Protein AF-A0A327ZX68-F1 (afdb_monomer)

Organism: NCBI:txid1902580

pLDDT: mean 86.44, std 9.31, range [49.97, 95.44]

Mean predicted aligned error: 6.74 Å

Radius of gyration: 17.76 Å; Cα contacts (8 Å, |Δi|>4): 37; chains: 1; bounding box: 32×35×60 Å

Sequence (92 aa):
MAFSLFSSIFSIFIKLHNAQPELPEADKITKKITSHALRHTHISLLAQENVPLKAIMERVGHHDPATTTVIYTHITQNMQDKTRDLLENILA

InterPro domains:
  IPR002104 Integrase, catalytic domain [PF00589] (26-77)
  IPR002104 Integrase, catalytic domain [PS51898] (1-85)
  IPR011010 DNA breaking-rejoining enzyme, catalytic core [SSF56349] (28-86)
  IPR013762 Integrase-like, catalytic domain superfamily [G3DSA:1.10.443.10] (6-91)

Solvent-accessible surface area (backbone atoms only — not comparable to full-atom values): 5527 Å² total; per-residue (Å²): 117,71,66,62,55,51,56,50,54,52,52,48,49,46,52,56,60,64,60,52,88,84,57,56,78,90,74,53,75,87,68,82,69,44,76,67,56,52,51,50,53,54,50,50,53,42,37,75,72,65,51,56,67,68,61,51,40,68,73,74,41,75,89,55,54,67,62,52,50,54,50,38,53,55,50,51,49,54,52,49,53,54,49,49,57,53,50,52,67,73,74,106

Secondary structure (DSSP, 8-state):
-HHHHHHHHHHHHHHHHHH-TT--GGG---SPP-HHHHHHHHHHHHHHTT--HHHHHHHH-TT-HHHHHHHHHHHHHHHHHHHHHHHHHHH-

Structure (mmCIF, N/CA/C/O backbone):
data_AF-A0A327ZX68-F1
#
_entry.id   AF-A0A327ZX68-F1
#
loop_
_atom_site.group_PDB
_atom_site.id
_atom_site.type_symbol
_atom_site.label_atom_id
_atom_site.label_alt_id
_atom_site.label_comp_id
_atom_site.label_asym_id
_atom_site.label_entity_id
_atom_site.label_seq_id
_atom_site.pdbx_PDB_ins_code
_atom_site.Cartn_x
_atom_site.Cartn_y
_atom_site.Cartn_z
_atom_site.occupancy
_atom_site.B_iso_or_equiv
_atom_site.auth_seq_id
_atom_site.auth_comp_id
_atom_site.auth_asym_id
_atom_site.auth_atom_id
_atom_site.pdbx_PDB_model_num
ATOM 1 N N . MET A 1 1 ? -1.289 -0.666 -30.248 1.00 49.97 1 MET A N 1
ATOM 2 C CA . MET A 1 1 ? -0.713 0.676 -30.500 1.00 49.97 1 MET A CA 1
ATOM 3 C C . MET A 1 1 ? -0.881 1.630 -29.307 1.00 49.97 1 MET A C 1
ATOM 5 O O . MET A 1 1 ? 0.085 2.285 -28.955 1.00 49.97 1 MET A O 1
ATOM 9 N N . ALA A 1 2 ? -2.032 1.664 -28.615 1.00 57.50 2 ALA A N 1
ATOM 10 C CA . ALA A 1 2 ? -2.229 2.524 -27.431 1.00 57.50 2 ALA A CA 1
ATOM 11 C C . ALA A 1 2 ? -1.393 2.131 -26.184 1.00 57.50 2 ALA A C 1
ATOM 13 O O . ALA A 1 2 ? -0.911 2.997 -25.460 1.00 57.50 2 ALA A O 1
ATOM 14 N N . PHE A 1 3 ? -1.165 0.832 -25.953 1.00 55.03 3 PHE A N 1
ATOM 15 C CA . PHE A 1 3 ? -0.441 0.337 -24.770 1.00 55.03 3 PHE A CA 1
ATOM 16 C C . PHE A 1 3 ? 1.060 0.694 -24.760 1.00 55.03 3 PHE A C 1
ATOM 18 O O . PHE A 1 3 ? 1.622 1.017 -23.715 1.00 55.03 3 PHE A O 1
ATOM 25 N N . SER A 1 4 ? 1.711 0.694 -25.928 1.00 59.34 4 SER A N 1
ATOM 26 C CA . SER A 1 4 ? 3.137 1.027 -26.047 1.00 59.34 4 SER A CA 1
ATOM 27 C C . SER A 1 4 ? 3.406 2.518 -25.831 1.00 59.34 4 SER A C 1
ATOM 29 O O . SER A 1 4 ? 4.381 2.869 -25.170 1.00 59.34 4 SER A O 1
ATOM 31 N N . LEU A 1 5 ? 2.517 3.394 -26.314 1.00 60.31 5 LEU A N 1
ATOM 32 C CA . LEU A 1 5 ? 2.589 4.835 -26.050 1.00 60.31 5 LEU A CA 1
ATOM 33 C C . LEU A 1 5 ? 2.443 5.141 -24.556 1.00 60.31 5 LEU A C 1
ATOM 35 O O . LEU A 1 5 ? 3.241 5.903 -24.014 1.00 60.31 5 LEU A O 1
ATOM 39 N N . PHE A 1 6 ? 1.492 4.494 -23.877 1.00 70.06 6 PHE A N 1
ATOM 40 C CA . PHE A 1 6 ? 1.301 4.660 -22.435 1.00 70.06 6 PHE A CA 1
ATOM 41 C C . PHE A 1 6 ? 2.544 4.245 -21.635 1.00 70.06 6 PHE A C 1
ATOM 43 O O . PHE A 1 6 ? 3.029 5.011 -20.806 1.00 70.06 6 PHE A O 1
ATOM 50 N N . SER A 1 7 ? 3.121 3.077 -21.933 1.00 71.38 7 SER A N 1
ATOM 51 C CA . SER A 1 7 ? 4.337 2.599 -21.261 1.00 71.38 7 SER A CA 1
ATOM 52 C C . SER A 1 7 ? 5.532 3.535 -21.472 1.00 71.38 7 SER A C 1
ATOM 54 O O . SER A 1 7 ? 6.342 3.735 -20.561 1.00 71.38 7 SER A O 1
ATOM 56 N N . SER A 1 8 ? 5.648 4.120 -22.665 1.00 75.69 8 SER A N 1
ATOM 57 C CA . SER A 1 8 ? 6.749 5.020 -23.006 1.00 75.69 8 SER A CA 1
ATOM 58 C C . SER A 1 8 ? 6.617 6.366 -22.289 1.00 75.69 8 SER A C 1
ATOM 60 O O . SER A 1 8 ? 7.575 6.823 -21.668 1.00 75.69 8 SER A O 1
ATOM 62 N N . ILE A 1 9 ? 5.419 6.960 -22.287 1.00 80.50 9 ILE A N 1
ATOM 63 C CA . ILE A 1 9 ? 5.128 8.212 -21.566 1.00 80.50 9 ILE A CA 1
ATOM 64 C C . ILE A 1 9 ? 5.305 8.019 -20.056 1.00 80.50 9 ILE A C 1
ATOM 66 O O . ILE A 1 9 ? 5.947 8.832 -19.395 1.00 80.50 9 ILE A O 1
ATOM 70 N N . PHE A 1 10 ? 4.810 6.908 -19.508 1.00 82.81 10 PHE A N 1
ATOM 71 C CA . PHE A 1 10 ? 4.942 6.593 -18.086 1.00 82.81 10 PHE A CA 1
ATOM 72 C C . PHE A 1 10 ? 6.406 6.411 -17.657 1.00 82.81 10 PHE A C 1
ATOM 74 O O . PHE A 1 10 ? 6.821 6.891 -16.602 1.00 82.81 10 PHE A O 1
ATOM 81 N N . SER A 1 11 ? 7.224 5.781 -18.502 1.00 81.50 11 SER A N 1
ATOM 82 C CA . SER A 1 11 ? 8.663 5.645 -18.249 1.00 81.50 11 SER A CA 1
ATOM 83 C C . SER A 1 11 ? 9.383 6.995 -18.266 1.00 81.50 11 SER A C 1
ATOM 85 O O . SER A 1 11 ? 10.282 7.220 -17.455 1.00 81.50 11 SER A O 1
ATOM 87 N N . ILE A 1 12 ? 8.988 7.904 -19.164 1.00 84.56 12 ILE A N 1
ATOM 88 C CA . ILE A 1 12 ? 9.508 9.278 -19.210 1.00 84.56 12 ILE A CA 1
ATOM 89 C C . ILE A 1 12 ? 9.119 10.032 -17.935 1.00 84.56 12 ILE A C 1
ATOM 91 O O . ILE A 1 12 ? 9.987 10.633 -17.307 1.00 84.56 12 ILE A O 1
ATOM 95 N N . PHE A 1 13 ? 7.862 9.929 -17.498 1.00 86.69 13 PHE A N 1
ATOM 96 C CA . PHE A 1 13 ? 7.390 10.532 -16.250 1.00 86.69 13 PHE A CA 1
ATOM 97 C C . PHE A 1 13 ? 8.217 10.081 -15.039 1.00 86.69 13 PHE A C 1
ATOM 99 O O . PHE A 1 13 ? 8.709 10.920 -14.290 1.00 86.69 13 PHE A O 1
ATOM 106 N N . ILE A 1 14 ? 8.448 8.772 -14.875 1.00 87.88 14 ILE A N 1
ATOM 107 C CA . ILE A 1 14 ? 9.264 8.250 -13.766 1.00 87.88 14 ILE A CA 1
ATOM 108 C C . ILE A 1 14 ? 10.699 8.788 -13.827 1.00 87.88 14 ILE A C 1
ATOM 110 O O . ILE A 1 14 ? 11.279 9.113 -12.789 1.00 87.88 14 ILE A O 1
ATOM 114 N N . LYS A 1 15 ? 11.295 8.881 -15.021 1.00 86.25 15 LYS A N 1
ATOM 115 C CA . LYS A 1 15 ? 12.653 9.424 -15.187 1.00 86.25 15 LYS A CA 1
ATOM 116 C C . LYS A 1 15 ? 12.720 10.904 -14.816 1.00 86.25 15 LYS A C 1
ATOM 118 O O . LYS A 1 15 ? 13.609 11.282 -14.062 1.00 86.25 15 LYS A O 1
ATOM 123 N N . LEU A 1 16 ? 11.775 11.709 -15.300 1.00 84.56 16 LEU A N 1
ATOM 124 C CA . LEU A 1 16 ? 11.698 13.141 -15.000 1.00 84.56 16 LEU A CA 1
ATOM 125 C C . LEU A 1 16 ? 11.452 13.387 -13.515 1.00 84.56 16 LEU A C 1
ATOM 127 O O . LEU A 1 16 ? 12.150 14.194 -12.906 1.00 84.56 16 LEU A O 1
ATOM 131 N N . HIS A 1 17 ? 10.516 12.645 -12.919 1.00 83.94 17 HIS A N 1
ATOM 132 C CA . HIS A 1 17 ? 10.237 12.763 -11.498 1.00 83.94 17 HIS A CA 1
ATOM 133 C C . HIS A 1 17 ? 11.481 12.443 -10.671 1.00 83.94 17 HIS A C 1
ATOM 135 O O . HIS A 1 17 ? 11.850 13.245 -9.831 1.00 83.94 17 HIS A O 1
ATOM 141 N N . ASN A 1 18 ? 12.172 11.330 -10.927 1.00 85.31 18 ASN A N 1
ATOM 142 C CA . ASN A 1 18 ? 13.371 10.970 -10.161 1.00 85.31 18 ASN A CA 1
ATOM 143 C C . ASN A 1 18 ? 14.553 11.931 -10.357 1.00 85.31 18 ASN A C 1
ATOM 145 O O . ASN A 1 18 ? 15.414 11.998 -9.486 1.00 85.31 18 ASN A O 1
ATOM 149 N N . ALA A 1 19 ? 14.630 12.637 -11.488 1.00 86.06 19 ALA A N 1
ATOM 150 C CA . ALA A 1 19 ? 15.714 13.578 -11.750 1.00 86.06 19 ALA A CA 1
ATOM 151 C C . ALA A 1 19 ? 15.630 14.842 -10.874 1.00 86.06 19 ALA A C 1
ATOM 153 O O . ALA A 1 19 ? 16.663 15.464 -10.647 1.00 86.06 19 ALA A O 1
ATOM 154 N N . GLN A 1 20 ? 14.429 15.211 -10.393 1.00 81.19 20 GLN A N 1
ATOM 155 C CA . GLN A 1 20 ? 14.157 16.373 -9.524 1.00 81.19 20 GLN A CA 1
ATOM 156 C C . GLN A 1 20 ? 15.036 17.620 -9.835 1.00 81.19 20 GLN A C 1
ATOM 158 O O . GLN A 1 20 ? 15.619 18.186 -8.902 1.00 81.19 20 GLN A O 1
ATOM 163 N N . PRO A 1 21 ? 15.200 18.047 -11.110 1.00 76.38 21 PRO A N 1
ATOM 164 C CA . PRO A 1 21 ? 16.276 18.973 -11.477 1.00 76.38 21 PRO A CA 1
ATOM 165 C C . PRO A 1 21 ? 16.084 20.396 -10.932 1.00 76.38 21 PRO A C 1
ATOM 167 O O . PRO A 1 21 ? 17.073 21.084 -10.705 1.00 76.38 21 PRO A O 1
ATOM 170 N N . GLU A 1 22 ? 14.842 20.821 -10.675 1.00 81.44 22 GLU A N 1
ATOM 171 C CA . GLU A 1 22 ? 14.508 22.206 -10.292 1.00 81.44 22 GLU A CA 1
ATOM 172 C C . GLU A 1 22 ? 13.757 22.326 -8.953 1.00 81.44 22 GLU A C 1
ATOM 174 O O . GLU A 1 22 ? 13.295 23.406 -8.595 1.00 81.44 22 GLU A O 1
ATOM 179 N N . LEU A 1 23 ? 13.615 21.233 -8.193 1.00 83.75 23 LEU A N 1
ATOM 180 C CA . LEU A 1 23 ? 12.884 21.273 -6.923 1.00 83.75 23 LEU A CA 1
ATOM 181 C C . LEU A 1 23 ? 13.773 21.783 -5.774 1.00 83.75 23 LEU A C 1
ATOM 183 O O . LEU A 1 23 ? 14.936 21.368 -5.688 1.00 83.75 23 LEU A O 1
ATOM 187 N N . PRO A 1 24 ? 13.249 22.635 -4.872 1.00 85.88 24 PRO A N 1
ATOM 188 C CA . PRO A 1 24 ? 13.918 22.980 -3.620 1.00 85.88 24 PRO A CA 1
ATOM 189 C C . PRO A 1 24 ? 14.255 21.714 -2.831 1.00 85.88 24 PRO A C 1
ATOM 191 O O . PRO A 1 24 ? 13.497 20.749 -2.858 1.00 85.88 24 PRO A O 1
ATOM 194 N N . GLU A 1 25 ? 15.371 21.699 -2.101 1.00 81.50 25 GLU A N 1
ATOM 195 C CA . GLU A 1 25 ? 15.803 20.510 -1.346 1.00 81.50 25 GLU A CA 1
ATOM 196 C C . GLU A 1 25 ? 14.741 20.012 -0.351 1.00 81.50 25 GLU A C 1
ATOM 198 O O . GLU A 1 25 ? 14.571 18.806 -0.196 1.00 81.50 25 GLU A O 1
ATOM 203 N N . ALA A 1 26 ? 13.970 20.931 0.239 1.00 84.94 26 ALA A N 1
ATOM 204 C CA . ALA A 1 26 ? 12.865 20.619 1.145 1.00 84.94 26 ALA A CA 1
ATOM 205 C C . ALA A 1 26 ? 11.720 19.824 0.486 1.00 84.94 26 ALA A C 1
ATOM 207 O O . ALA A 1 26 ? 11.045 19.056 1.167 1.00 84.94 26 ALA A O 1
ATOM 208 N N . ASP A 1 27 ? 11.535 19.968 -0.827 1.00 83.56 27 ASP A N 1
ATOM 209 C CA . ASP A 1 27 ? 10.445 19.339 -1.581 1.00 83.56 27 ASP A CA 1
ATOM 210 C C . ASP A 1 27 ? 10.907 18.089 -2.345 1.00 83.56 27 ASP A C 1
ATOM 212 O O . ASP A 1 27 ? 10.106 17.417 -3.003 1.00 83.56 27 ASP A O 1
ATOM 216 N N . LYS A 1 28 ? 12.204 17.753 -2.273 1.00 83.81 28 LYS A N 1
ATOM 217 C CA . LYS A 1 28 ? 12.752 16.593 -2.977 1.00 83.81 28 LYS A CA 1
ATOM 218 C C . LYS A 1 28 ? 12.340 15.292 -2.309 1.00 83.81 28 LYS A C 1
ATOM 220 O O . LYS A 1 28 ? 12.608 15.044 -1.133 1.00 83.81 28 LYS A O 1
ATOM 225 N N . ILE A 1 29 ? 11.791 14.381 -3.106 1.00 83.44 29 ILE A N 1
ATOM 226 C CA . ILE A 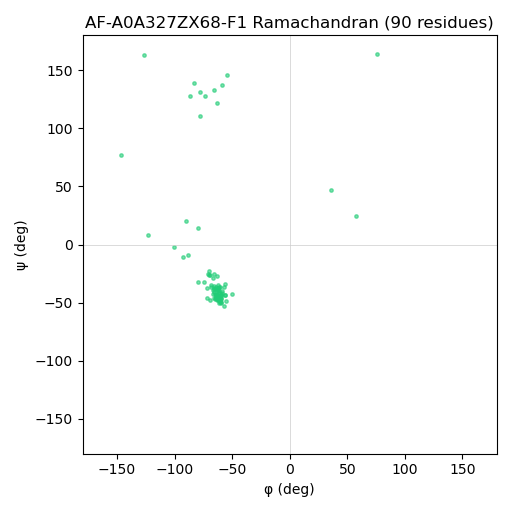1 29 ? 11.542 13.013 -2.652 1.00 83.44 29 ILE A CA 1
ATOM 227 C C . ILE A 1 29 ? 12.865 12.240 -2.688 1.00 83.44 29 ILE A C 1
ATOM 229 O O . ILE A 1 29 ? 13.395 11.922 -3.749 1.00 83.44 29 ILE A O 1
ATOM 233 N N . THR A 1 30 ? 13.397 11.904 -1.511 1.00 82.19 30 THR A N 1
ATOM 234 C CA . THR A 1 30 ? 14.672 11.171 -1.365 1.00 82.19 30 THR A CA 1
ATOM 235 C C . THR A 1 30 ? 14.586 9.712 -1.816 1.00 82.19 30 THR A C 1
ATOM 237 O O . THR A 1 30 ? 15.595 9.091 -2.156 1.00 82.19 30 THR A O 1
ATOM 240 N N . LYS A 1 31 ? 13.378 9.139 -1.836 1.00 84.69 31 LYS A N 1
ATOM 241 C CA . LYS A 1 31 ? 13.132 7.768 -2.289 1.00 84.69 31 LYS A CA 1
ATOM 242 C C . LYS A 1 31 ? 12.925 7.726 -3.797 1.00 84.69 31 LYS A C 1
ATOM 244 O O . LYS A 1 31 ? 12.038 8.381 -4.334 1.00 84.69 31 LYS A O 1
ATOM 249 N N . LYS A 1 32 ? 13.684 6.861 -4.470 1.00 86.81 32 LYS A N 1
ATOM 250 C CA . LYS A 1 32 ? 13.525 6.615 -5.905 1.00 86.81 32 LYS A CA 1
ATOM 251 C C . LYS A 1 32 ? 12.146 6.024 -6.201 1.00 86.81 32 LYS A C 1
ATOM 253 O O . LYS A 1 32 ? 11.812 4.935 -5.732 1.00 86.81 32 LYS A O 1
ATOM 258 N N . ILE A 1 33 ? 11.376 6.707 -7.039 1.00 89.12 33 ILE A N 1
ATOM 259 C CA . ILE A 1 33 ? 10.090 6.224 -7.529 1.00 89.12 33 ILE A CA 1
ATOM 260 C C . ILE A 1 33 ? 10.322 5.187 -8.625 1.00 89.12 33 ILE A C 1
ATOM 262 O O . ILE A 1 33 ? 11.080 5.395 -9.574 1.00 89.12 33 ILE A O 1
ATOM 266 N N . THR A 1 34 ? 9.637 4.056 -8.506 1.00 90.12 34 THR A N 1
ATOM 267 C CA . THR A 1 34 ? 9.594 3.003 -9.522 1.00 90.12 34 THR A CA 1
ATOM 268 C C . THR A 1 34 ? 8.143 2.672 -9.855 1.00 90.12 34 THR A C 1
ATOM 270 O O . THR A 1 34 ? 7.232 2.986 -9.089 1.00 90.12 34 THR A O 1
ATOM 273 N N . SER A 1 35 ? 7.911 2.004 -10.986 1.00 87.25 35 SER A N 1
ATOM 274 C CA . SER A 1 35 ? 6.578 1.499 -11.341 1.00 87.25 35 SER A CA 1
ATOM 275 C C . SER A 1 35 ? 6.029 0.559 -10.264 1.00 87.25 35 SER A C 1
ATOM 277 O O . SER A 1 35 ? 4.844 0.599 -9.941 1.00 87.25 35 SER A O 1
ATOM 279 N N . HIS A 1 36 ? 6.911 -0.242 -9.663 1.00 87.75 36 HIS A N 1
ATOM 280 C CA . HIS A 1 36 ? 6.577 -1.127 -8.559 1.00 87.75 36 HIS A CA 1
ATOM 281 C C . HIS A 1 36 ? 6.203 -0.340 -7.293 1.00 87.75 36 HIS A C 1
ATOM 283 O O . HIS A 1 36 ? 5.183 -0.637 -6.684 1.00 87.75 36 HIS A O 1
ATOM 289 N N . ALA A 1 37 ? 6.934 0.725 -6.946 1.00 88.62 37 ALA A N 1
ATOM 290 C CA . ALA A 1 37 ? 6.582 1.585 -5.812 1.00 88.62 37 ALA A CA 1
ATOM 291 C C . ALA A 1 37 ? 5.208 2.258 -5.996 1.00 88.62 37 ALA A C 1
A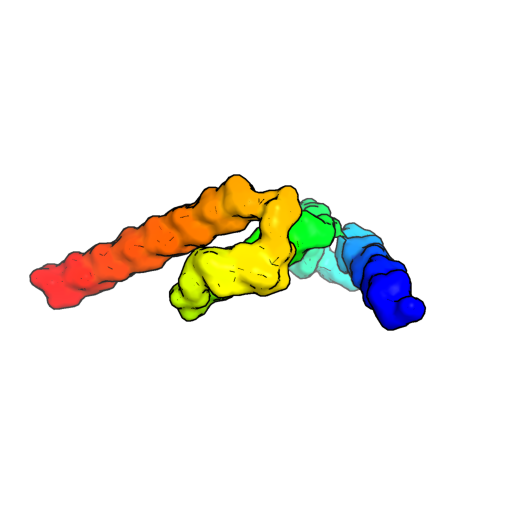TOM 293 O O . ALA A 1 37 ? 4.399 2.266 -5.074 1.00 88.62 37 ALA A O 1
ATOM 294 N N . LEU A 1 38 ? 4.897 2.745 -7.202 1.00 89.69 38 LEU A N 1
ATOM 295 C CA . LEU A 1 38 ? 3.581 3.323 -7.503 1.00 89.69 38 LEU A CA 1
ATOM 296 C C . LEU A 1 38 ? 2.458 2.279 -7.433 1.00 89.69 38 LEU A C 1
ATOM 298 O O . LEU A 1 38 ? 1.364 2.585 -6.959 1.00 89.69 38 LEU A O 1
ATOM 302 N N . ARG A 1 39 ? 2.727 1.033 -7.849 1.00 89.62 39 ARG A N 1
ATOM 303 C CA . ARG A 1 39 ? 1.794 -0.091 -7.666 1.00 89.62 39 ARG A CA 1
ATOM 304 C C . ARG A 1 39 ? 1.498 -0.315 -6.183 1.00 89.62 39 ARG A C 1
ATOM 306 O O . ARG A 1 39 ? 0.338 -0.501 -5.833 1.00 89.62 39 ARG A O 1
ATOM 313 N N . HIS A 1 40 ? 2.513 -0.261 -5.322 1.00 91.75 40 HIS A N 1
ATOM 314 C CA . HIS A 1 40 ? 2.329 -0.395 -3.873 1.00 91.75 40 HIS A CA 1
ATOM 315 C C . HIS A 1 40 ? 1.482 0.743 -3.318 1.00 91.75 40 HIS A C 1
ATOM 317 O O . HIS A 1 40 ? 0.508 0.477 -2.626 1.00 91.75 40 HIS A O 1
ATOM 323 N N . THR A 1 41 ? 1.785 1.992 -3.682 1.00 92.56 41 THR A N 1
ATOM 324 C CA . THR A 1 41 ? 0.975 3.154 -3.286 1.00 92.56 41 THR A CA 1
ATOM 325 C C . THR A 1 41 ? -0.483 2.991 -3.708 1.00 92.56 41 THR A C 1
ATOM 327 O O . THR A 1 41 ? -1.381 3.244 -2.910 1.00 92.56 41 THR A O 1
ATOM 330 N N . HIS A 1 42 ? -0.736 2.521 -4.932 1.00 93.38 42 HIS A N 1
ATOM 331 C CA . HIS A 1 42 ? -2.096 2.287 -5.410 1.00 93.38 42 HIS A CA 1
ATOM 332 C C . HIS A 1 42 ? -2.834 1.226 -4.581 1.00 93.38 42 HIS A C 1
ATOM 334 O O . HIS A 1 42 ? -3.982 1.446 -4.203 1.00 93.38 42 HIS A O 1
ATOM 340 N N . ILE A 1 43 ? -2.172 0.109 -4.261 1.00 93.94 43 ILE A N 1
ATOM 341 C CA . ILE A 1 43 ? -2.734 -0.950 -3.408 1.00 93.94 43 ILE A CA 1
ATOM 342 C C . ILE A 1 43 ? -3.028 -0.409 -2.005 1.00 93.94 43 ILE A C 1
ATOM 344 O O . ILE A 1 43 ? -4.124 -0.629 -1.498 1.00 93.94 43 ILE A O 1
ATOM 348 N N . SER A 1 44 ? -2.090 0.327 -1.399 1.00 94.44 44 SER A N 1
ATOM 349 C CA . SER A 1 44 ? -2.264 0.904 -0.062 1.00 94.44 44 SER A CA 1
ATOM 350 C C . SER A 1 44 ? -3.460 1.851 0.009 1.00 94.44 44 SER A C 1
ATOM 352 O O . SER A 1 44 ? -4.229 1.767 0.960 1.00 94.44 44 SER A O 1
ATOM 354 N N . LEU A 1 45 ? -3.651 2.711 -0.999 1.00 95.44 45 LEU A N 1
ATOM 355 C CA . LEU A 1 45 ? -4.804 3.617 -1.066 1.00 95.44 45 LEU A CA 1
ATOM 356 C C . LEU A 1 45 ? -6.123 2.844 -1.166 1.00 95.44 45 LEU A C 1
ATOM 358 O O . LEU A 1 45 ? -7.052 3.114 -0.417 1.00 95.44 45 LEU A O 1
ATOM 362 N N . LEU A 1 46 ? -6.199 1.839 -2.044 1.00 94.88 46 LEU A N 1
ATOM 363 C CA . LEU A 1 46 ? -7.406 1.015 -2.170 1.00 94.88 46 LEU A CA 1
ATOM 364 C C . LEU A 1 46 ? -7.717 0.247 -0.876 1.00 94.88 46 LEU A C 1
ATOM 366 O O . LEU A 1 46 ? -8.881 0.111 -0.507 1.00 94.88 46 LEU A O 1
ATOM 370 N N . ALA A 1 47 ? -6.688 -0.237 -0.178 1.00 94.38 47 ALA A N 1
ATOM 371 C CA . ALA A 1 47 ? -6.849 -0.911 1.105 1.00 94.38 47 ALA A CA 1
ATOM 372 C C . ALA A 1 47 ? -7.370 0.041 2.198 1.00 94.38 47 ALA A C 1
ATOM 374 O O . ALA A 1 47 ? -8.247 -0.348 2.964 1.00 94.38 47 ALA A O 1
ATOM 375 N N . GLN A 1 48 ? -6.880 1.288 2.239 1.00 93.62 48 GLN A N 1
ATOM 376 C CA . GLN A 1 48 ? -7.358 2.322 3.171 1.00 93.62 48 GLN A CA 1
ATOM 377 C C . GLN A 1 48 ? -8.835 2.672 2.948 1.00 93.62 48 GLN A C 1
ATOM 379 O O . GLN A 1 48 ? -9.569 2.881 3.909 1.00 93.62 48 GLN A O 1
ATOM 384 N N . GLU A 1 49 ? -9.284 2.651 1.694 1.00 95.00 49 GLU A N 1
ATOM 385 C CA . GLU A 1 49 ? -10.687 2.848 1.307 1.00 95.00 49 GLU A CA 1
ATOM 386 C C . GLU A 1 49 ? -11.555 1.584 1.490 1.00 95.00 49 GLU A C 1
ATOM 388 O O . GLU A 1 49 ? -12.670 1.508 0.977 1.00 95.00 49 GLU A O 1
ATOM 393 N N . ASN A 1 50 ? -11.067 0.567 2.214 1.00 92.56 50 ASN A N 1
ATOM 394 C CA . ASN A 1 50 ? -11.765 -0.699 2.481 1.00 92.56 50 ASN A CA 1
ATOM 395 C C . ASN A 1 50 ? -12.182 -1.481 1.220 1.00 92.56 50 ASN A C 1
ATOM 397 O O . ASN A 1 50 ? -13.109 -2.295 1.262 1.00 92.56 50 ASN A O 1
ATOM 401 N N . VAL A 1 51 ? -11.498 -1.284 0.088 1.00 94.69 51 VAL A N 1
ATOM 402 C CA . VAL A 1 51 ? -11.778 -2.063 -1.124 1.00 94.69 51 VAL A CA 1
ATOM 403 C C . VAL A 1 51 ? -11.413 -3.534 -0.868 1.00 94.69 51 VAL A C 1
ATOM 405 O O . VAL A 1 51 ? -10.325 -3.815 -0.360 1.00 94.69 51 VAL A O 1
ATOM 408 N N . PRO A 1 52 ? -12.273 -4.509 -1.221 1.00 94.3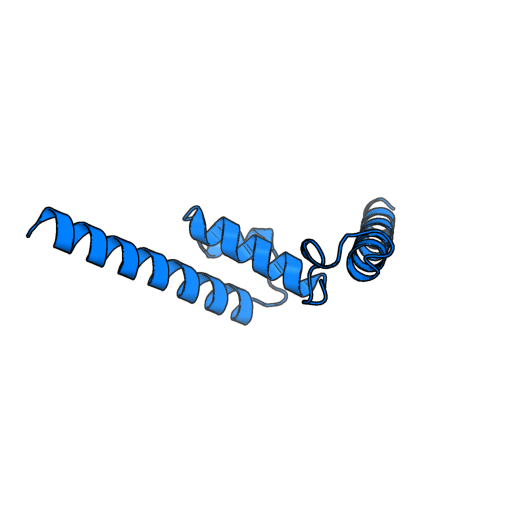1 52 PRO A N 1
ATOM 409 C CA . PRO A 1 52 ? -11.982 -5.921 -0.986 1.00 94.31 52 PRO A CA 1
ATOM 410 C C . PRO A 1 52 ? -10.699 -6.386 -1.686 1.00 94.31 52 PRO A C 1
ATOM 412 O O . PRO A 1 52 ? -10.504 -6.108 -2.871 1.00 94.31 52 PRO A O 1
ATOM 415 N N . LEU A 1 53 ? -9.868 -7.179 -0.996 1.00 92.81 53 LEU A N 1
ATOM 416 C CA . LEU A 1 53 ? -8.588 -7.685 -1.521 1.00 92.81 53 LEU A CA 1
ATOM 417 C C . LEU A 1 53 ? -8.719 -8.321 -2.913 1.00 92.81 53 LEU A C 1
ATOM 419 O O . LEU A 1 53 ? -7.904 -8.062 -3.796 1.00 92.81 53 LEU A O 1
ATOM 423 N N . LYS A 1 54 ? -9.774 -9.113 -3.133 1.00 93.12 54 LYS A N 1
ATOM 424 C CA . LYS A 1 54 ? -10.039 -9.753 -4.426 1.00 93.12 54 LYS A CA 1
ATOM 425 C C . LYS A 1 54 ? -10.218 -8.730 -5.555 1.00 93.12 54 LYS A C 1
ATOM 427 O O . LYS A 1 54 ? -9.614 -8.882 -6.611 1.00 93.12 54 LYS A O 1
ATOM 432 N N . ALA A 1 55 ? -10.979 -7.663 -5.310 1.00 93.62 55 ALA A N 1
ATOM 433 C CA . ALA A 1 55 ? -11.189 -6.596 -6.286 1.00 93.62 55 ALA A CA 1
ATOM 434 C C . ALA A 1 55 ? -9.887 -5.830 -6.573 1.00 93.62 55 ALA A C 1
ATOM 436 O O . ALA A 1 55 ? -9.599 -5.490 -7.721 1.00 93.62 55 ALA A O 1
ATOM 437 N N . ILE A 1 56 ? -9.057 -5.611 -5.545 1.00 93.06 56 ILE A N 1
ATOM 438 C CA . ILE A 1 56 ? -7.726 -5.013 -5.714 1.00 93.06 56 ILE A CA 1
ATOM 439 C C . ILE A 1 56 ? -6.852 -5.907 -6.603 1.00 93.06 56 ILE A C 1
ATOM 441 O O . ILE A 1 56 ? -6.262 -5.411 -7.559 1.00 93.06 56 ILE A O 1
ATOM 445 N N . MET A 1 57 ? -6.794 -7.216 -6.340 1.00 91.81 57 MET A N 1
ATOM 446 C CA . MET A 1 57 ? -6.003 -8.170 -7.131 1.00 91.81 57 MET A CA 1
ATOM 447 C C . MET A 1 57 ? -6.451 -8.245 -8.594 1.00 91.81 57 MET A C 1
ATOM 449 O O . MET A 1 57 ? -5.607 -8.246 -9.490 1.00 91.81 57 MET A O 1
ATOM 453 N N . GLU A 1 58 ? -7.759 -8.239 -8.854 1.00 92.06 58 GLU A N 1
ATOM 454 C CA . GLU A 1 58 ? -8.311 -8.174 -10.213 1.00 92.06 58 GLU A CA 1
ATOM 455 C C . GLU A 1 58 ? -7.909 -6.867 -10.921 1.00 92.06 58 GLU A C 1
ATOM 457 O O . GLU A 1 58 ? -7.536 -6.886 -12.095 1.00 92.06 58 GLU A O 1
ATOM 462 N N . ARG A 1 59 ? -7.893 -5.740 -10.194 1.00 90.44 59 ARG A N 1
ATOM 463 C CA . ARG A 1 59 ? -7.517 -4.411 -10.705 1.00 90.44 59 ARG A CA 1
ATOM 464 C C . ARG A 1 59 ? -6.029 -4.286 -11.041 1.00 90.44 59 ARG A C 1
ATOM 466 O O . ARG A 1 59 ? -5.696 -3.744 -12.095 1.00 90.44 59 ARG A O 1
ATOM 473 N N . VAL A 1 60 ? -5.137 -4.717 -10.145 1.00 88.75 60 VAL A N 1
ATOM 474 C CA . VAL A 1 60 ? -3.671 -4.587 -10.317 1.00 88.75 60 VAL A CA 1
ATOM 475 C C . VAL A 1 60 ? -3.048 -5.774 -11.058 1.00 88.75 60 VAL A C 1
ATOM 477 O O . VAL A 1 60 ? -1.866 -5.743 -11.426 1.00 88.75 60 VAL A O 1
ATOM 480 N N . GLY A 1 61 ? -3.834 -6.826 -11.277 1.00 86.06 61 GLY A N 1
ATOM 481 C CA . GLY A 1 61 ? -3.420 -8.085 -11.875 1.00 86.06 61 GLY A CA 1
ATOM 482 C C . GLY A 1 61 ? -2.623 -8.978 -10.921 1.00 86.06 61 GLY A C 1
ATOM 483 O O . GLY A 1 61 ? -2.050 -8.537 -9.925 1.00 86.06 61 GLY A O 1
ATOM 484 N N . HIS A 1 62 ? -2.504 -10.248 -11.292 1.00 79.25 62 HIS A N 1
ATOM 485 C CA . HIS A 1 62 ? -1.949 -11.316 -10.454 1.00 79.25 62 HIS A CA 1
ATOM 486 C C . HIS A 1 62 ? -0.432 -11.504 -10.612 1.00 79.25 62 HIS A C 1
ATOM 488 O O . HIS A 1 62 ? 0.088 -12.568 -10.303 1.00 79.25 62 HIS A O 1
ATOM 494 N N . HIS A 1 63 ? 0.287 -10.500 -11.125 1.00 77.75 63 HIS A N 1
ATOM 495 C CA . HIS A 1 63 ? 1.734 -10.617 -11.345 1.00 77.75 63 HIS A CA 1
ATOM 496 C C . HIS A 1 63 ? 2.525 -10.723 -10.030 1.00 77.75 63 HIS A C 1
ATOM 498 O O . HIS A 1 63 ? 3.582 -11.338 -10.001 1.00 77.75 63 HIS A O 1
ATOM 504 N N . ASP A 1 64 ? 1.995 -10.142 -8.950 1.00 82.88 64 ASP A N 1
ATOM 505 C CA . ASP A 1 64 ? 2.591 -10.214 -7.616 1.00 82.88 64 ASP A CA 1
ATOM 506 C C . ASP A 1 64 ? 1.500 -10.224 -6.522 1.00 82.88 64 ASP A C 1
ATOM 508 O O . ASP A 1 64 ? 1.175 -9.189 -5.919 1.00 82.88 64 ASP A O 1
ATOM 512 N N . PRO A 1 65 ? 0.844 -11.379 -6.314 1.00 87.31 65 PRO A N 1
ATOM 513 C CA . PRO A 1 65 ? -0.241 -11.505 -5.351 1.00 87.31 65 PRO A CA 1
ATOM 514 C C . PRO A 1 65 ? 0.280 -11.514 -3.910 1.00 87.31 65 PRO A C 1
ATOM 516 O O . PRO A 1 65 ? -0.389 -10.978 -3.032 1.00 87.31 65 PRO A O 1
ATOM 519 N N . ALA A 1 66 ? 1.480 -12.053 -3.666 1.00 90.19 66 ALA A N 1
ATOM 520 C CA . ALA A 1 66 ? 2.080 -12.119 -2.334 1.00 90.19 66 ALA A CA 1
ATOM 521 C C . ALA A 1 66 ? 2.306 -10.719 -1.755 1.00 90.19 66 ALA A C 1
ATOM 523 O O . ALA A 1 66 ? 1.837 -10.422 -0.656 1.00 90.19 66 ALA A O 1
ATOM 524 N N . THR A 1 67 ? 2.932 -9.828 -2.526 1.00 87.44 67 THR A N 1
ATOM 525 C CA . THR A 1 67 ? 3.150 -8.445 -2.095 1.00 87.44 67 THR A CA 1
ATOM 526 C C . THR A 1 67 ? 1.835 -7.694 -1.909 1.00 87.44 67 THR A C 1
ATOM 528 O O . THR A 1 67 ? 1.682 -6.954 -0.941 1.00 87.44 67 THR A O 1
ATOM 531 N N . THR A 1 68 ? 0.851 -7.926 -2.785 1.00 90.31 68 THR A N 1
ATOM 532 C CA . THR A 1 68 ? -0.484 -7.312 -2.664 1.00 90.31 68 THR A CA 1
ATOM 533 C C . THR A 1 68 ? -1.158 -7.704 -1.348 1.00 90.31 68 THR A C 1
ATOM 535 O O . THR A 1 68 ? -1.658 -6.836 -0.635 1.00 90.31 68 THR A O 1
ATOM 538 N N . THR A 1 69 ? -1.115 -8.989 -0.987 1.00 92.50 69 THR A N 1
ATOM 539 C CA . THR A 1 69 ? -1.650 -9.490 0.286 1.00 92.50 69 THR A CA 1
ATOM 540 C C . THR A 1 69 ? -0.912 -8.901 1.482 1.00 92.50 69 THR A C 1
ATOM 542 O O . THR A 1 69 ? -1.560 -8.444 2.415 1.00 92.50 69 THR A O 1
ATOM 545 N N . VAL A 1 70 ? 0.426 -8.863 1.461 1.00 94.31 70 VAL A N 1
ATOM 546 C CA . VAL A 1 70 ? 1.224 -8.312 2.573 1.00 94.31 70 VAL A CA 1
ATOM 547 C C . VAL A 1 70 ? 0.879 -6.84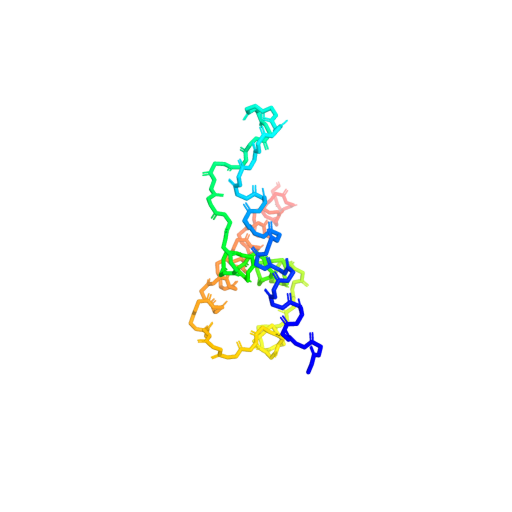5 2.830 1.00 94.31 70 VAL A C 1
ATOM 549 O O . VAL A 1 70 ? 0.637 -6.470 3.977 1.00 94.31 70 VAL A O 1
ATOM 552 N N . ILE A 1 71 ? 0.811 -6.025 1.776 1.00 91.38 71 ILE A N 1
ATOM 553 C CA . ILE A 1 71 ? 0.437 -4.609 1.894 1.00 91.38 71 ILE A CA 1
ATOM 554 C C . ILE A 1 71 ? -0.973 -4.486 2.464 1.00 91.38 71 ILE A C 1
ATOM 556 O O . ILE A 1 71 ? -1.181 -3.742 3.418 1.00 91.38 71 ILE A O 1
ATOM 560 N N . TYR A 1 72 ? -1.928 -5.231 1.903 1.00 91.38 72 TYR A N 1
ATOM 561 C CA . TYR A 1 72 ? -3.315 -5.191 2.348 1.00 91.38 72 TYR A CA 1
ATOM 562 C C . TYR A 1 72 ? -3.439 -5.523 3.836 1.00 91.38 72 TYR A C 1
ATOM 564 O O . TYR A 1 72 ? -3.968 -4.713 4.591 1.00 91.38 72 TYR A O 1
ATOM 572 N N . THR A 1 73 ? -2.867 -6.653 4.265 1.00 93.12 73 THR A N 1
ATOM 573 C CA . THR A 1 73 ? -2.884 -7.094 5.665 1.00 93.12 73 THR A CA 1
ATOM 574 C C . THR A 1 73 ? -2.287 -6.041 6.594 1.00 93.12 73 THR A C 1
ATOM 576 O O . THR A 1 73 ? -2.860 -5.749 7.643 1.00 93.12 73 THR A O 1
ATOM 579 N N . HIS A 1 74 ? -1.160 -5.433 6.210 1.00 93.62 74 HIS A N 1
ATOM 580 C CA . HIS A 1 74 ? -0.522 -4.394 7.015 1.00 93.62 74 HIS A CA 1
ATOM 581 C C . HIS A 1 74 ? -1.419 -3.161 7.195 1.00 93.62 74 HIS A C 1
ATOM 583 O O . HIS A 1 74 ? -1.555 -2.648 8.307 1.00 93.62 74 HIS A O 1
ATOM 589 N N . ILE A 1 75 ? -2.063 -2.697 6.121 1.00 92.56 75 ILE A N 1
ATOM 590 C CA . ILE A 1 75 ? -2.972 -1.548 6.180 1.00 92.56 75 ILE A CA 1
ATOM 591 C C . ILE A 1 75 ? -4.206 -1.872 7.022 1.00 92.56 75 ILE A C 1
ATOM 593 O O . ILE A 1 75 ? -4.563 -1.083 7.895 1.00 92.56 75 ILE A O 1
ATOM 597 N N . THR A 1 76 ? -4.821 -3.039 6.822 1.00 90.62 76 THR A N 1
ATOM 598 C CA . THR A 1 76 ? -6.009 -3.433 7.588 1.00 90.62 76 THR A CA 1
ATOM 599 C C . THR A 1 76 ? -5.711 -3.604 9.073 1.00 90.62 76 THR A C 1
ATOM 601 O O . THR A 1 76 ? -6.535 -3.210 9.891 1.00 90.62 76 THR A O 1
ATOM 604 N N . GLN A 1 77 ? -4.530 -4.117 9.440 1.00 92.25 77 GLN A N 1
ATOM 605 C CA . GLN A 1 77 ? -4.126 -4.219 10.845 1.00 92.25 77 GLN A CA 1
ATOM 606 C C . GLN A 1 77 ? -4.024 -2.831 11.488 1.00 92.25 77 GLN A C 1
ATOM 608 O O . GLN A 1 77 ? -4.608 -2.592 12.536 1.00 92.25 77 G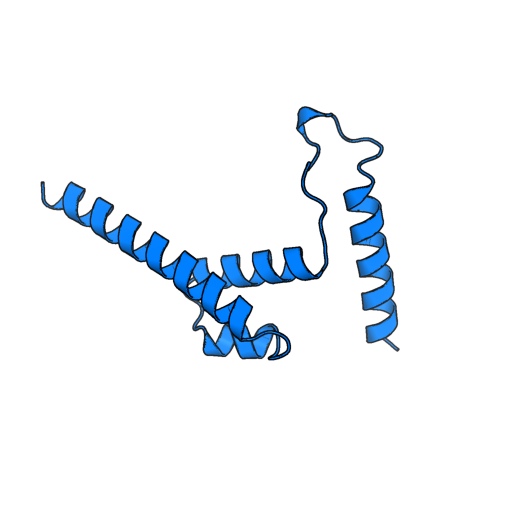LN A O 1
ATOM 613 N N . ASN A 1 78 ? -3.378 -1.879 10.811 1.00 91.31 78 ASN A N 1
ATOM 614 C CA . ASN A 1 78 ? -3.273 -0.500 11.296 1.00 91.31 78 ASN A CA 1
ATOM 615 C C . ASN A 1 78 ? -4.657 0.163 11.459 1.00 91.31 78 ASN A C 1
ATOM 617 O O . ASN A 1 78 ? -4.893 0.921 12.395 1.00 91.31 78 ASN A O 1
ATOM 621 N N . MET A 1 79 ? -5.606 -0.133 10.565 1.00 90.38 79 MET A N 1
ATOM 622 C CA . MET A 1 79 ? -6.987 0.349 10.692 1.00 90.38 79 MET A CA 1
ATOM 623 C C . MET A 1 79 ? -7.710 -0.267 11.896 1.00 90.38 79 MET A C 1
ATOM 625 O O . ME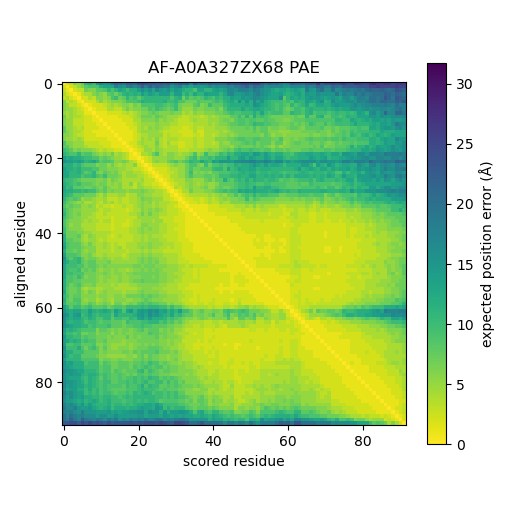T A 1 79 ? -8.445 0.440 12.587 1.00 90.38 79 MET A O 1
ATOM 629 N N . GLN A 1 80 ? -7.489 -1.555 12.169 1.00 91.44 80 GLN A N 1
ATOM 630 C CA . GLN A 1 80 ? -8.031 -2.230 13.352 1.00 91.44 80 GLN A CA 1
ATOM 631 C C . GLN A 1 80 ? -7.458 -1.645 14.643 1.00 91.44 80 GLN A C 1
ATOM 633 O O . GLN A 1 80 ? -8.229 -1.324 15.544 1.00 91.44 80 GLN A O 1
ATOM 638 N N . ASP A 1 81 ? -6.144 -1.434 14.702 1.00 92.81 81 ASP A N 1
ATOM 639 C CA . ASP A 1 81 ? -5.469 -0.863 15.871 1.00 92.81 81 ASP A CA 1
ATOM 640 C C . ASP A 1 81 ? -6.000 0.548 16.166 1.00 92.81 81 ASP A C 1
ATOM 642 O O . ASP A 1 81 ? -6.438 0.829 17.279 1.00 92.81 81 ASP A O 1
ATOM 646 N N . LYS A 1 82 ? -6.108 1.404 15.139 1.00 91.06 82 LYS A N 1
ATOM 647 C CA . LYS A 1 82 ? -6.730 2.734 15.270 1.00 91.06 82 LYS A CA 1
ATOM 648 C C . LYS A 1 82 ? -8.175 2.667 15.750 1.00 91.06 82 LYS A C 1
ATOM 650 O O . LYS A 1 82 ? -8.599 3.503 16.541 1.00 91.06 82 LYS A O 1
ATOM 655 N N . THR A 1 83 ? -8.945 1.701 15.253 1.00 90.56 83 THR A N 1
ATOM 656 C CA . THR A 1 83 ? -10.341 1.517 15.668 1.00 90.56 83 THR A CA 1
ATOM 657 C C . THR A 1 83 ? -10.418 1.120 17.138 1.00 90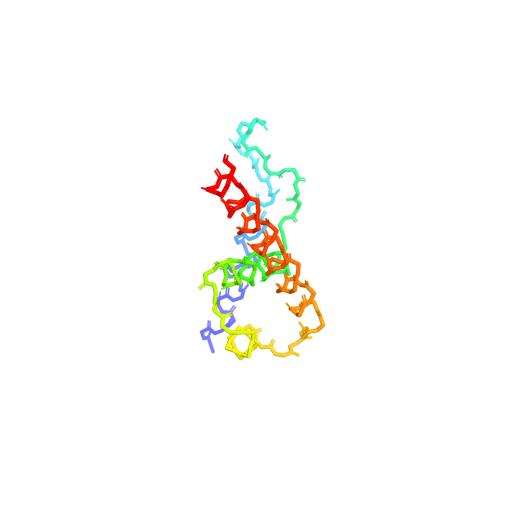.56 83 THR A C 1
ATOM 659 O O . THR A 1 83 ? -11.240 1.669 17.866 1.00 90.56 83 THR A O 1
ATOM 662 N N . ARG A 1 84 ? -9.546 0.214 17.594 1.00 93.38 84 ARG A N 1
ATOM 663 C CA . ARG A 1 84 ? -9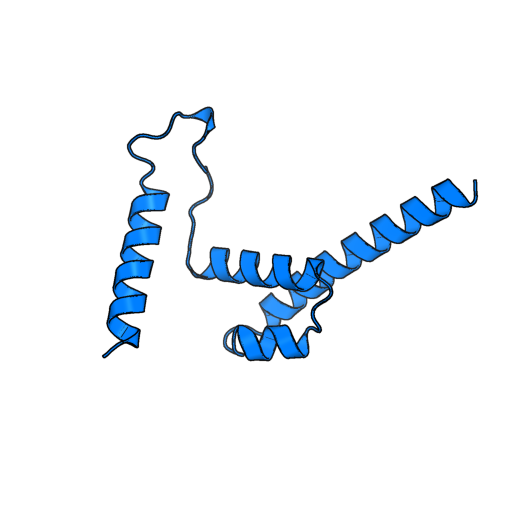.453 -0.180 19.004 1.00 93.38 84 ARG A CA 1
ATOM 664 C C . ARG A 1 84 ? -9.128 1.022 19.888 1.00 93.38 84 ARG A C 1
ATOM 666 O O . ARG A 1 84 ? -9.858 1.268 20.839 1.00 93.38 84 ARG A O 1
ATOM 673 N N . ASP A 1 85 ? -8.102 1.792 19.541 1.00 93.81 85 ASP A N 1
ATOM 674 C CA . ASP A 1 85 ? -7.682 2.950 20.336 1.00 93.81 85 ASP A CA 1
ATOM 675 C C . ASP A 1 85 ? -8.799 4.016 20.413 1.00 93.81 85 ASP A C 1
ATOM 677 O O . ASP A 1 85 ? -9.027 4.629 21.454 1.00 93.81 85 ASP A O 1
ATOM 681 N N . LEU A 1 86 ? -9.556 4.219 19.326 1.00 93.38 86 LEU A N 1
ATOM 682 C CA . LEU A 1 86 ? -10.736 5.094 19.326 1.00 93.38 86 LEU A CA 1
ATOM 683 C C . LEU A 1 86 ? -11.847 4.575 20.247 1.00 93.38 86 LEU A C 1
ATOM 685 O O . LEU A 1 86 ? -12.448 5.363 20.972 1.00 93.38 86 LEU A O 1
ATOM 689 N N . LEU A 1 87 ? -12.122 3.270 20.222 1.00 94.12 87 LEU A N 1
ATOM 690 C CA . LEU A 1 87 ? -13.128 2.649 21.086 1.00 94.12 87 LEU A CA 1
ATOM 691 C C . LEU A 1 87 ? -12.747 2.747 22.567 1.00 94.12 87 LEU A C 1
ATOM 693 O O . LEU A 1 87 ? -13.603 3.081 23.381 1.00 94.12 87 LEU A O 1
ATOM 697 N N . GLU A 1 88 ? -11.481 2.507 22.912 1.00 94.38 88 GLU A N 1
ATOM 698 C CA . GLU A 1 88 ? -10.973 2.656 24.283 1.00 94.38 88 GLU A CA 1
ATOM 699 C C . GLU A 1 88 ? -11.170 4.086 24.799 1.00 94.38 88 GLU A C 1
ATOM 701 O O . GLU A 1 88 ? -11.644 4.268 25.915 1.00 94.38 88 GLU A O 1
ATOM 706 N N . ASN A 1 89 ? -10.915 5.097 23.964 1.00 93.38 89 ASN A N 1
ATOM 707 C CA . ASN A 1 89 ? -11.121 6.503 24.326 1.00 93.38 89 ASN A CA 1
ATOM 708 C C . ASN A 1 89 ? -12.598 6.908 24.472 1.00 93.38 89 ASN A C 1
ATOM 710 O O . ASN A 1 89 ? -12.889 7.877 25.163 1.00 93.38 89 ASN A O 1
ATOM 714 N N . ILE A 1 90 ? -13.525 6.228 23.790 1.00 92.94 90 ILE A N 1
ATOM 715 C CA . ILE A 1 90 ? -14.972 6.492 23.912 1.00 92.94 90 ILE A CA 1
ATOM 716 C C . ILE A 1 90 ?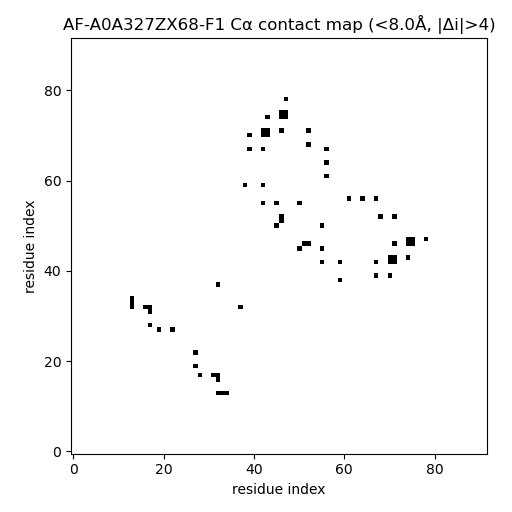 -15.548 5.835 25.172 1.00 92.94 90 ILE A C 1
ATOM 718 O O . ILE A 1 90 ? -16.525 6.329 25.732 1.00 92.94 90 ILE A O 1
ATOM 722 N N . LEU A 1 91 ? -14.992 4.688 25.569 1.00 82.38 91 LEU A N 1
ATOM 723 C CA . LEU A 1 91 ? -15.482 3.871 26.681 1.00 82.38 91 LEU A CA 1
ATOM 724 C C . LEU A 1 91 ? -14.811 4.194 28.028 1.00 82.38 91 LEU A C 1
ATOM 726 O O . LEU A 1 91 ? -15.280 3.690 29.050 1.00 82.38 91 LEU A O 1
ATOM 730 N N . ALA A 1 92 ? -13.734 4.985 28.022 1.00 66.69 92 ALA A N 1
ATOM 731 C CA . ALA A 1 92 ? -13.060 5.525 29.206 1.00 66.69 92 ALA A CA 1
ATOM 732 C C . ALA A 1 92 ? -13.741 6.802 29.723 1.00 66.69 92 ALA A C 1
ATOM 734 O O . ALA A 1 92 ? -13.804 6.955 30.965 1.00 66.69 92 ALA A O 1
#

Foldseek 3Di:
DVVVVVVVVVVVVLVVLQPCPPDDPVPRDPDRDDPVNVLLVVLLVCLLVVNDLVVNCVVSDDPPSPSSVVSSVVSVVVVVVVVVVVVVVVVD

Nearest PDB structures (foldseek):
  3nkh-assembly1_A  TM=8.826E-01  e=1.960E-03  Staphylococcus aureus subsp. aureus USA300_TCH1516
  3nkh-assembly1_B  TM=8.712E-01  e=3.769E-03  Staphylococcus aureus subsp. aureus USA300_TCH1516
  3c28-assembly1_B-2  TM=5.636E-01  e=4.442E+00  unclassified
  2cwq-assembly1_C-2  TM=4.521E-01  e=8.048E+00  Thermus thermophilus HB8